Protein AF-A0A4Q1INP5-F1 (afdb_monomer_lite)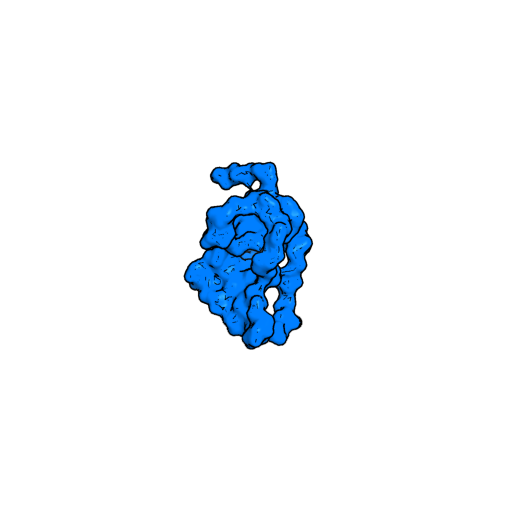

Foldseek 3Di:
DVVVVVVVVVVVVVVVVVVVVVVVVVVCQVPLDQAEEEEEQDPPCPQAPPDDPVLVVAFRWDDDRPKIWTKGFDPVDDKDKDALVCVVVDPYDYSVRVVVCVVVPPCDDDPPDNSNYWYWYWYADPPVNMIITTTIDTDDIDRPDDDDD

Sequence (149 aa):
MKKFVNKIKRFKYILASVLLIIVVLTAVYLNQKRTEMYVIFDSDFSNCTNVKDSYKKMFFVVCDGDKTILFLKKDDIPSKTKNIGFLNKLNIISTEELFEKFYSEPFESDKNNPKKVNMFLIIKNETSKQIEIIPVRIMQDISGGYIIN

Structure (mmCIF, N/CA/C/O backbone):
data_AF-A0A4Q1INP5-F1
#
_entry.id   AF-A0A4Q1INP5-F1
#
loop_
_atom_site.group_PDB
_atom_site.id
_atom_site.type_symbol
_atom_site.label_atom_id
_atom_site.label_alt_id
_atom_site.label_comp_id
_atom_site.label_asym_id
_atom_site.label_entity_id
_atom_site.label_seq_id
_atom_site.pdbx_PDB_ins_code
_atom_site.Cartn_x
_atom_site.Cartn_y
_atom_site.Cartn_z
_atom_site.occupancy
_atom_site.B_iso_or_equiv
_atom_site.auth_seq_id
_atom_site.auth_comp_id
_atom_site.auth_asym_id
_atom_site.auth_atom_id
_atom_site.pdbx_PDB_model_num
ATOM 1 N N . MET A 1 1 ? -20.687 35.088 54.939 1.00 48.78 1 MET A N 1
ATOM 2 C CA . MET A 1 1 ? -20.370 33.671 54.614 1.00 48.78 1 MET A CA 1
ATOM 3 C C . MET A 1 1 ? -21.163 33.055 53.448 1.00 48.78 1 MET A C 1
ATOM 5 O O . MET A 1 1 ? -20.540 32.381 52.637 1.00 48.78 1 MET A O 1
ATOM 9 N N . LYS A 1 2 ? -22.480 33.295 53.274 1.00 47.53 2 LYS A N 1
ATOM 10 C CA . LYS A 1 2 ? -23.290 32.683 52.182 1.00 47.53 2 LYS A CA 1
ATOM 11 C C . LYS A 1 2 ? -22.755 32.911 50.746 1.00 47.53 2 LYS A C 1
ATOM 13 O O . LYS A 1 2 ? -22.874 32.026 49.904 1.00 47.53 2 LYS A O 1
ATOM 18 N N . LYS A 1 3 ? -22.100 34.050 50.468 1.00 52.56 3 LYS A N 1
ATOM 19 C CA . LYS A 1 3 ? -21.509 34.359 49.145 1.00 52.56 3 LYS A CA 1
ATOM 20 C C . LYS A 1 3 ? -20.290 33.485 48.778 1.00 52.56 3 LYS A C 1
ATOM 22 O O . LYS A 1 3 ? -20.056 33.253 47.597 1.00 52.56 3 LYS A O 1
ATOM 27 N N . PHE A 1 4 ? -19.544 32.970 49.761 1.00 55.28 4 PHE A N 1
ATOM 28 C CA . PHE A 1 4 ? -18.354 32.131 49.529 1.00 55.28 4 PHE A CA 1
ATOM 29 C C . PHE A 1 4 ? -18.726 30.679 49.200 1.00 55.28 4 PHE A C 1
ATOM 31 O O . PHE A 1 4 ? -18.170 30.080 48.284 1.00 55.28 4 PHE A O 1
ATOM 38 N N . VAL A 1 5 ? -19.745 30.144 49.880 1.00 58.12 5 VAL A N 1
ATOM 39 C CA . VAL A 1 5 ? -20.246 28.777 49.656 1.00 58.12 5 VAL A CA 1
ATOM 40 C C . VAL A 1 5 ? -20.828 28.620 48.245 1.00 58.12 5 VAL A C 1
ATOM 42 O O . VAL A 1 5 ? -20.576 27.617 47.579 1.00 58.12 5 VAL A O 1
ATOM 45 N N . ASN A 1 6 ? -21.534 29.638 47.740 1.00 59.59 6 ASN A N 1
ATOM 46 C CA . ASN A 1 6 ? -22.039 29.633 46.362 1.00 59.59 6 ASN A CA 1
ATOM 47 C C . ASN A 1 6 ? -20.927 29.774 45.307 1.00 59.59 6 ASN A C 1
ATOM 49 O O . ASN A 1 6 ? -21.056 29.192 44.229 1.00 59.59 6 ASN A O 1
ATOM 53 N N . LYS A 1 7 ? -19.824 30.480 45.609 1.00 60.00 7 LYS A N 1
ATOM 54 C CA . LYS A 1 7 ? -18.640 30.530 44.730 1.00 60.00 7 LYS A CA 1
ATOM 55 C C . LYS A 1 7 ? -17.974 29.157 44.605 1.00 60.00 7 LYS A C 1
ATOM 57 O O . LYS A 1 7 ? -17.700 28.730 43.490 1.00 60.00 7 LYS A O 1
ATOM 62 N N . ILE A 1 8 ? -17.802 28.436 45.716 1.00 64.44 8 ILE A N 1
ATOM 63 C CA . ILE A 1 8 ? -17.218 27.083 45.719 1.00 64.44 8 ILE A CA 1
ATOM 64 C C . ILE A 1 8 ? -18.117 26.095 44.964 1.00 64.44 8 ILE A C 1
ATOM 66 O O . ILE A 1 8 ? -17.621 25.301 44.168 1.00 64.44 8 ILE A O 1
ATOM 70 N N . LYS A 1 9 ? -19.444 26.163 45.157 1.00 65.38 9 LYS A N 1
ATOM 71 C CA . LYS A 1 9 ? -20.393 25.321 44.409 1.00 65.38 9 LYS A CA 1
ATOM 72 C C . LYS A 1 9 ? -20.315 25.576 42.902 1.00 65.38 9 LYS A C 1
ATOM 74 O O . LYS A 1 9 ? -20.167 24.618 42.157 1.00 65.38 9 LYS A O 1
ATOM 79 N N . ARG A 1 10 ? -20.343 26.837 42.449 1.00 70.69 10 ARG A N 1
ATOM 80 C CA . ARG A 1 10 ? -20.183 27.172 41.018 1.00 70.69 10 ARG A CA 1
ATOM 81 C C . ARG A 1 10 ? -18.847 26.691 40.453 1.00 70.69 10 ARG A C 1
ATOM 83 O O . ARG A 1 10 ? -18.827 26.151 39.355 1.00 70.69 10 ARG A O 1
ATOM 90 N N . PHE A 1 11 ? -17.761 26.826 41.212 1.00 76.94 11 PHE A N 1
ATOM 91 C CA . PHE A 1 11 ? -16.439 26.382 40.772 1.00 76.94 11 PHE A CA 1
ATOM 92 C C . PHE A 1 11 ? -16.361 24.860 40.585 1.00 76.94 11 PHE A C 1
ATOM 94 O O . PHE A 1 11 ? -15.772 24.403 39.612 1.00 76.94 11 PHE A O 1
ATOM 101 N N . LYS A 1 12 ? -17.025 24.070 41.444 1.00 80.94 12 LYS A N 1
ATOM 102 C CA . LYS A 1 12 ? -17.122 22.608 41.274 1.00 80.94 12 LYS A CA 1
ATOM 103 C C . LYS A 1 12 ? -17.790 22.215 39.952 1.00 80.94 12 LYS A C 1
ATOM 105 O O . LYS A 1 12 ? -17.298 21.315 39.282 1.00 80.94 12 LYS A O 1
ATOM 110 N N . TYR A 1 13 ? -18.865 22.901 39.559 1.00 83.06 13 TYR A N 1
ATOM 111 C CA . TYR A 1 13 ? -19.544 22.628 38.285 1.00 83.06 13 TYR A CA 1
ATOM 112 C C . TYR A 1 13 ? -18.702 23.036 37.071 1.00 83.06 13 TYR A C 1
ATOM 114 O O . TYR A 1 13 ? -18.677 22.315 36.078 1.00 83.06 13 TYR A O 1
ATOM 122 N N . ILE A 1 14 ? -17.973 24.153 37.162 1.00 86.19 14 ILE A N 1
ATOM 123 C CA . ILE A 1 14 ? -17.049 24.585 36.103 1.00 86.19 14 ILE A CA 1
ATOM 124 C C . ILE A 1 14 ? -15.909 23.572 35.952 1.00 86.19 14 ILE A C 1
ATOM 126 O O . ILE A 1 14 ? -15.624 23.140 34.840 1.00 86.19 14 ILE A O 1
ATOM 130 N N . LEU A 1 15 ? -15.304 23.136 37.060 1.00 86.75 15 LEU A N 1
ATOM 131 C CA . LEU A 1 15 ? -14.216 22.159 37.041 1.00 86.75 15 LEU A CA 1
ATOM 132 C C . LEU A 1 15 ? -14.670 20.811 36.462 1.00 86.75 15 LEU A C 1
ATOM 134 O O . LEU A 1 15 ? -13.966 20.237 35.637 1.00 86.75 15 LEU A O 1
ATOM 138 N N . ALA A 1 16 ? -15.861 20.336 36.844 1.00 86.88 16 ALA A N 1
ATOM 139 C CA . ALA A 1 16 ? -16.439 19.105 36.305 1.00 86.88 16 ALA A CA 1
ATOM 140 C C . ALA A 1 16 ? -16.709 19.200 34.793 1.00 86.88 16 ALA A C 1
ATOM 142 O O . ALA A 1 16 ? -16.423 18.256 34.062 1.00 86.88 16 ALA A O 1
ATOM 143 N N . SER A 1 17 ? -17.203 20.348 34.318 1.00 88.19 17 SER A N 1
ATOM 144 C CA . SER A 1 17 ? -17.422 20.612 32.890 1.00 88.19 17 SER A CA 1
ATOM 145 C C . SER A 1 17 ? -16.115 20.567 32.089 1.00 88.19 17 SER A C 1
ATOM 147 O O . SER A 1 17 ? -16.032 19.871 31.079 1.00 88.19 17 SER A O 1
ATOM 149 N N . VAL A 1 18 ? -15.062 21.234 32.574 1.00 91.94 18 VAL A N 1
ATOM 150 C CA . VAL A 1 18 ? -13.746 21.242 31.912 1.00 91.94 18 VAL A CA 1
ATOM 151 C C . VAL A 1 18 ? -13.148 19.835 31.847 1.00 91.94 18 VAL A C 1
ATOM 153 O O . VAL A 1 18 ? -12.651 19.426 30.800 1.00 91.94 18 VAL A O 1
ATOM 156 N N . LEU A 1 19 ? -13.248 19.066 32.935 1.00 91.81 19 LEU A N 1
ATOM 157 C CA . LEU A 1 19 ? -12.805 17.669 32.971 1.00 91.81 19 LEU A CA 1
ATOM 158 C C . LEU A 1 19 ? -13.531 16.812 31.928 1.00 91.81 19 LEU A C 1
ATOM 160 O O . LEU A 1 19 ? -12.896 16.023 31.234 1.00 91.81 19 LEU A O 1
ATOM 164 N N . LEU A 1 20 ? -14.842 17.000 31.777 1.00 92.62 20 LEU A N 1
ATOM 165 C CA . LEU A 1 20 ? -15.649 16.260 30.809 1.00 92.62 20 LEU A CA 1
ATOM 166 C C . LEU A 1 20 ? -15.232 16.585 29.366 1.00 92.62 20 LEU A C 1
ATOM 168 O O . LEU A 1 20 ? -15.070 15.672 28.560 1.00 92.62 20 LEU A O 1
ATOM 172 N N . ILE A 1 21 ? -14.963 17.859 29.061 1.00 92.69 21 ILE A N 1
ATOM 173 C CA . ILE A 1 21 ? -14.446 18.283 27.749 1.00 92.69 21 ILE A CA 1
ATOM 174 C C . ILE A 1 21 ? -13.096 17.616 27.456 1.00 92.69 21 ILE A C 1
ATOM 176 O O . ILE A 1 21 ? -12.914 17.064 26.372 1.00 92.69 21 ILE A O 1
ATOM 180 N N . ILE A 1 22 ? -12.168 17.604 28.419 1.00 92.06 22 ILE A N 1
ATOM 181 C CA . ILE A 1 22 ? -10.851 16.968 28.251 1.00 92.06 22 ILE A CA 1
ATOM 182 C C . ILE A 1 22 ? -10.998 15.466 27.976 1.00 92.06 22 ILE A C 1
ATOM 184 O O . ILE A 1 22 ? -10.335 14.943 27.081 1.00 92.06 22 ILE A O 1
ATOM 188 N N . VAL A 1 23 ? -11.885 14.770 28.694 1.00 91.38 23 VAL A N 1
ATOM 189 C CA . VAL A 1 23 ? -12.136 13.333 28.486 1.00 91.38 23 VAL A CA 1
ATOM 190 C C . VAL A 1 23 ? -12.687 13.063 27.086 1.00 91.38 23 VAL A C 1
ATOM 192 O O . VAL A 1 23 ? -12.197 12.161 26.409 1.00 91.38 23 VAL A O 1
ATOM 195 N N . VAL A 1 24 ? -13.654 13.859 26.620 1.00 90.25 24 VAL A N 1
ATOM 196 C CA . VAL A 1 24 ? -14.229 13.713 25.273 1.00 90.25 24 VAL A CA 1
ATOM 197 C C . VAL A 1 24 ? -13.176 13.971 24.198 1.00 90.25 24 VAL A C 1
ATOM 199 O O . VAL A 1 24 ? -13.036 13.163 23.282 1.00 90.25 24 VAL A O 1
ATOM 202 N N . LEU A 1 25 ? -12.386 15.041 24.328 1.00 87.00 25 LEU A N 1
ATOM 203 C CA . LEU A 1 25 ? -11.304 15.346 23.387 1.00 87.00 25 LEU A CA 1
ATOM 204 C C . LEU A 1 25 ? -10.254 14.231 23.353 1.00 87.00 25 LEU A C 1
ATOM 206 O O . LEU A 1 25 ? -9.835 13.816 22.276 1.00 87.00 25 LEU A O 1
ATOM 210 N N . THR A 1 26 ? -9.883 13.694 24.517 1.00 85.75 26 THR A N 1
ATOM 211 C CA . THR A 1 26 ? -8.930 12.580 24.619 1.00 85.75 26 THR A CA 1
ATOM 212 C C . THR A 1 26 ? -9.490 11.320 23.960 1.00 85.75 26 THR A C 1
ATOM 214 O O . THR A 1 26 ? -8.785 10.661 23.200 1.00 85.75 26 THR A O 1
ATOM 217 N N . ALA A 1 27 ? -10.766 10.997 24.186 1.00 84.12 27 ALA A N 1
ATOM 218 C CA . ALA A 1 27 ? -11.417 9.844 23.570 1.00 84.12 27 ALA A CA 1
ATOM 219 C C . ALA A 1 27 ? -11.513 9.978 22.042 1.00 84.12 27 ALA A C 1
ATOM 221 O O . ALA A 1 27 ? -11.269 9.006 21.331 1.00 84.12 27 ALA A O 1
ATOM 222 N N . VAL A 1 28 ? -11.826 11.172 21.526 1.00 82.94 28 VAL A N 1
ATOM 223 C CA . VAL A 1 28 ? -11.846 11.452 20.081 1.00 82.94 28 VAL A CA 1
ATOM 224 C C . VAL A 1 28 ? -10.443 11.333 19.485 1.00 82.94 28 VAL A C 1
ATOM 226 O O . VAL A 1 28 ? -10.272 10.664 18.468 1.00 82.94 28 VAL A O 1
ATOM 229 N N . TYR A 1 29 ? -9.435 11.912 20.142 1.00 78.12 29 TYR A N 1
ATOM 230 C CA . TYR A 1 29 ? -8.041 11.857 19.701 1.00 78.12 29 TYR A CA 1
ATOM 231 C C . TYR A 1 29 ? -7.492 10.421 19.677 1.00 78.12 29 TYR A C 1
ATOM 233 O O . TYR A 1 29 ? -6.856 10.009 18.708 1.00 78.12 29 TYR A O 1
ATOM 241 N N . LEU A 1 30 ? -7.780 9.616 20.707 1.00 74.62 30 LEU A N 1
ATOM 242 C CA . LEU A 1 30 ? -7.347 8.216 20.771 1.00 74.62 30 LEU A CA 1
ATOM 243 C C . LEU A 1 30 ? -8.080 7.314 19.767 1.00 74.62 30 LEU A C 1
ATOM 245 O O . LEU A 1 30 ? -7.484 6.365 19.260 1.00 74.62 30 LEU A O 1
ATOM 249 N N . ASN A 1 31 ? -9.346 7.612 19.457 1.00 67.88 31 ASN A N 1
ATOM 250 C CA . ASN A 1 31 ? -10.161 6.837 18.516 1.00 67.88 31 ASN A CA 1
ATOM 251 C C . ASN A 1 31 ? -10.047 7.300 17.061 1.00 67.88 31 ASN A C 1
ATOM 253 O O . ASN A 1 31 ? -10.770 6.785 16.202 1.00 67.88 31 ASN A O 1
ATOM 257 N N . GLN A 1 32 ? -9.171 8.258 16.758 1.00 66.81 32 GLN A N 1
ATOM 258 C CA . GLN A 1 32 ? -8.962 8.701 15.389 1.00 66.81 32 GLN A CA 1
ATOM 259 C C . GLN A 1 32 ? -8.461 7.511 14.558 1.00 66.81 32 GLN A C 1
ATOM 261 O O . GLN A 1 32 ? -7.340 7.020 14.729 1.00 66.81 32 GLN A O 1
ATOM 266 N N . LYS A 1 33 ? -9.343 6.982 13.700 1.00 62.03 33 LYS A N 1
ATOM 267 C CA . LYS A 1 33 ? -9.053 5.797 12.893 1.00 62.03 33 LYS A CA 1
ATOM 268 C C . LYS A 1 33 ? -7.866 6.096 11.987 1.00 62.03 33 LYS A C 1
ATOM 270 O O . LYS A 1 33 ? -7.809 7.147 11.353 1.00 62.03 33 LYS A O 1
ATOM 275 N N . ARG A 1 34 ? -6.927 5.152 11.916 1.00 67.88 34 ARG A N 1
ATOM 276 C CA . ARG A 1 34 ? -5.876 5.193 10.900 1.00 67.88 34 ARG A CA 1
ATOM 277 C C . ARG A 1 34 ? -6.536 5.023 9.539 1.00 67.88 34 ARG A C 1
ATOM 279 O O . ARG A 1 34 ? -7.315 4.088 9.358 1.00 67.88 34 ARG A O 1
ATOM 286 N N . THR A 1 35 ? -6.237 5.917 8.608 1.00 76.50 35 THR A N 1
ATOM 287 C CA . THR A 1 35 ? -6.712 5.782 7.231 1.00 76.50 35 THR A CA 1
ATOM 288 C C . THR A 1 35 ? -5.796 4.796 6.525 1.00 76.50 35 THR A C 1
ATOM 290 O O . THR A 1 35 ? -4.593 5.033 6.421 1.00 76.50 35 THR A O 1
ATOM 293 N N . GLU A 1 36 ? -6.345 3.675 6.076 1.00 83.56 36 GLU A N 1
ATOM 294 C CA . GLU A 1 36 ? -5.619 2.719 5.245 1.00 83.56 36 GLU A CA 1
ATOM 295 C C . GLU A 1 36 ? -5.798 3.107 3.777 1.00 83.56 36 GLU A C 1
ATOM 297 O O . GLU A 1 36 ? -6.927 3.258 3.311 1.00 83.56 36 GLU A O 1
ATOM 302 N N . MET A 1 37 ? -4.689 3.296 3.066 1.00 85.12 37 MET A N 1
ATOM 303 C CA . MET A 1 37 ? -4.676 3.597 1.637 1.00 85.12 37 MET A CA 1
ATOM 304 C C . MET A 1 37 ? -3.983 2.473 0.882 1.00 85.12 37 MET A C 1
ATOM 306 O O . MET A 1 37 ? -2.883 2.052 1.243 1.00 85.12 37 MET A O 1
ATOM 310 N N . TYR A 1 38 ? -4.650 1.995 -0.162 1.00 89.19 38 TYR A N 1
ATOM 311 C CA . TYR A 1 38 ? -4.233 0.843 -0.946 1.00 89.19 38 TYR A CA 1
ATOM 312 C C . TYR A 1 38 ? -4.000 1.264 -2.388 1.00 89.19 38 TYR A C 1
ATOM 314 O O . TYR A 1 38 ? -4.934 1.711 -3.044 1.00 89.19 38 TYR A O 1
ATOM 322 N N . VAL A 1 39 ? -2.781 1.091 -2.884 1.00 88.69 39 VAL A N 1
ATOM 323 C CA . VAL A 1 39 ? -2.408 1.420 -4.265 1.00 88.69 39 VAL A CA 1
ATOM 324 C C . VAL A 1 39 ? -2.120 0.117 -4.997 1.00 88.69 39 VAL A C 1
ATOM 326 O O . VAL A 1 39 ? -1.374 -0.723 -4.491 1.00 88.69 39 VAL A O 1
ATOM 329 N N . ILE A 1 40 ? -2.704 -0.077 -6.178 1.00 87.06 40 ILE A N 1
ATOM 330 C CA . ILE A 1 40 ? -2.328 -1.205 -7.036 1.00 87.06 40 ILE A CA 1
ATOM 331 C C . ILE A 1 40 ? -0.961 -0.897 -7.642 1.00 87.06 40 ILE A C 1
ATOM 333 O O . ILE A 1 40 ? -0.793 0.107 -8.327 1.00 87.06 40 ILE A O 1
ATOM 337 N N . PHE A 1 41 ? 0.006 -1.767 -7.371 1.00 84.81 41 PHE A N 1
ATOM 338 C CA . PHE A 1 41 ? 1.322 -1.710 -7.977 1.00 84.81 41 PHE A CA 1
ATOM 339 C C . PHE A 1 41 ? 1.301 -2.504 -9.280 1.00 84.81 41 PHE A C 1
ATOM 341 O O . PHE A 1 41 ? 1.011 -3.703 -9.276 1.00 84.81 41 PHE A O 1
ATOM 348 N N . ASP A 1 42 ? 1.609 -1.824 -10.377 1.00 74.69 42 ASP A N 1
ATOM 349 C CA . ASP A 1 42 ? 1.841 -2.440 -11.675 1.00 74.69 42 ASP A CA 1
ATOM 350 C C . ASP A 1 42 ? 3.350 -2.442 -11.941 1.00 74.69 42 ASP A C 1
ATOM 352 O O . ASP A 1 42 ? 4.012 -1.412 -11.834 1.00 74.69 42 ASP A O 1
ATOM 356 N N . SER A 1 43 ? 3.927 -3.610 -12.210 1.00 64.62 43 SER A N 1
ATOM 357 C CA . SER A 1 43 ? 5.358 -3.722 -12.498 1.00 64.62 43 SER A CA 1
ATOM 358 C C . SER A 1 43 ? 5.718 -3.238 -13.904 1.00 64.62 43 SER A C 1
ATOM 360 O O . SER A 1 43 ? 6.886 -2.937 -14.145 1.00 64.62 43 SER A O 1
ATOM 362 N N . ASP A 1 44 ? 4.739 -3.144 -14.810 1.00 59.84 44 ASP A N 1
ATOM 363 C CA . ASP A 1 44 ? 4.926 -2.819 -16.230 1.00 59.84 44 ASP A CA 1
ATOM 364 C C . ASP A 1 44 ? 4.831 -1.314 -16.534 1.00 59.84 44 ASP A C 1
ATOM 366 O O . ASP A 1 44 ? 4.585 -0.908 -17.670 1.00 59.84 44 ASP A O 1
ATOM 370 N N . PHE A 1 45 ? 5.085 -0.442 -15.552 1.00 56.16 45 PHE A N 1
ATOM 371 C CA . PHE A 1 45 ? 5.183 1.001 -15.793 1.00 56.16 45 PHE A CA 1
ATOM 372 C C . PHE A 1 45 ? 6.452 1.355 -16.594 1.00 56.16 45 PHE A C 1
ATOM 374 O O . PHE A 1 45 ? 7.414 1.932 -16.083 1.00 56.16 45 PHE A O 1
ATOM 381 N N . SER A 1 46 ? 6.416 1.098 -17.903 1.00 51.91 46 SER A N 1
ATOM 382 C CA . SER A 1 46 ? 7.346 1.582 -18.935 1.00 51.91 46 SER A CA 1
ATOM 383 C C . SER A 1 46 ? 7.447 3.113 -19.012 1.00 51.91 46 SER A C 1
ATOM 385 O O . SER A 1 46 ? 8.235 3.642 -19.791 1.00 51.91 46 SER A O 1
ATOM 387 N N . ASN A 1 47 ? 6.658 3.830 -18.209 1.00 57.28 47 ASN A N 1
ATOM 388 C CA . ASN A 1 47 ? 6.456 5.274 -18.285 1.00 57.28 47 ASN A CA 1
ATOM 389 C C . ASN A 1 47 ? 7.291 6.068 -17.268 1.00 57.28 47 ASN A C 1
ATOM 391 O O . ASN A 1 47 ? 7.249 7.292 -17.278 1.00 57.28 47 ASN A O 1
ATOM 395 N N . CYS A 1 48 ? 8.064 5.404 -16.404 1.00 70.88 48 CYS A N 1
ATOM 396 C CA . CYS A 1 48 ? 8.980 6.086 -15.489 1.00 70.88 48 CYS A CA 1
ATOM 397 C C . CYS A 1 48 ? 10.241 6.562 -16.237 1.00 70.88 48 CYS A C 1
ATOM 399 O O . CYS A 1 48 ? 11.248 5.851 -16.284 1.00 70.88 48 CYS A O 1
ATOM 401 N N . THR A 1 49 ? 10.195 7.761 -16.814 1.00 69.06 49 THR A N 1
ATOM 402 C CA . THR A 1 49 ? 11.282 8.360 -17.614 1.00 69.06 49 THR A CA 1
ATOM 403 C C . THR A 1 49 ? 12.473 8.831 -16.772 1.00 69.06 49 THR A C 1
ATOM 405 O O . THR A 1 49 ? 13.617 8.702 -17.200 1.00 69.06 49 THR A O 1
ATOM 408 N N . ASN A 1 50 ? 12.232 9.317 -15.549 1.00 67.81 50 ASN A N 1
ATOM 409 C CA . ASN A 1 50 ? 13.235 10.021 -14.732 1.00 67.81 50 ASN A CA 1
ATOM 410 C C . ASN A 1 50 ? 13.766 9.220 -13.527 1.00 67.81 50 ASN A C 1
ATOM 412 O O . ASN A 1 50 ? 14.271 9.788 -12.556 1.00 67.81 50 ASN A O 1
ATOM 416 N N . VAL A 1 51 ? 13.676 7.888 -13.565 1.00 72.44 51 VAL A N 1
ATOM 417 C CA . VAL A 1 51 ? 14.028 7.034 -12.420 1.00 72.44 51 VAL A CA 1
ATOM 418 C C . VAL A 1 51 ? 15.342 6.307 -12.662 1.00 72.44 51 VAL A C 1
ATOM 420 O O . VAL A 1 51 ? 15.438 5.450 -13.537 1.00 72.44 51 VAL A O 1
ATOM 423 N N . LYS A 1 52 ? 16.348 6.598 -11.828 1.00 76.94 52 LYS A N 1
ATOM 424 C CA . LYS A 1 52 ? 17.626 5.872 -11.830 1.00 76.94 52 LYS A CA 1
ATOM 425 C C . LYS A 1 52 ? 17.390 4.381 -11.577 1.00 76.94 52 LYS A C 1
ATOM 427 O O . LYS A 1 52 ? 16.692 4.019 -10.630 1.00 76.94 52 LYS A O 1
ATOM 432 N N . ASP A 1 53 ? 18.069 3.515 -12.327 1.00 77.75 53 ASP A N 1
ATOM 433 C CA . ASP 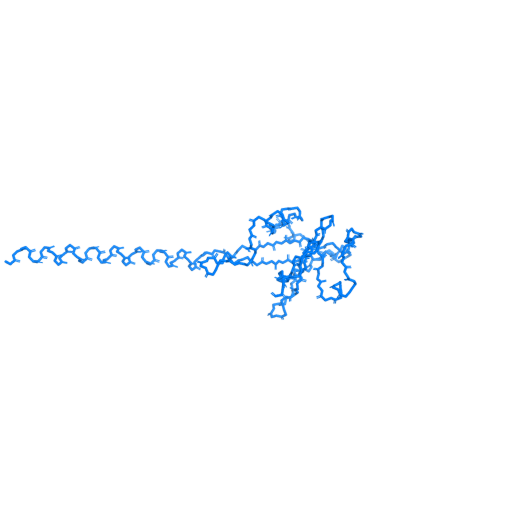A 1 53 ? 17.983 2.057 -12.139 1.00 77.75 53 ASP A CA 1
ATOM 434 C C . ASP A 1 53 ? 18.348 1.608 -10.719 1.00 77.75 53 ASP A C 1
ATOM 436 O O . ASP A 1 53 ? 17.820 0.618 -10.216 1.00 77.75 53 ASP A O 1
ATOM 440 N N . SER A 1 54 ? 19.216 2.357 -10.031 1.00 77.69 54 SER A N 1
ATOM 441 C CA . SER A 1 54 ? 19.545 2.111 -8.626 1.00 77.69 54 SER A CA 1
ATOM 442 C C . SER A 1 54 ? 18.325 2.192 -7.704 1.00 77.69 54 SER A C 1
ATOM 444 O O . SER A 1 54 ? 18.251 1.434 -6.743 1.00 77.69 54 SER A O 1
ATOM 446 N N . TYR A 1 55 ? 17.357 3.068 -7.991 1.00 77.62 55 TYR A N 1
ATOM 447 C CA . TYR A 1 55 ? 16.146 3.198 -7.180 1.00 77.62 55 TYR A CA 1
ATOM 448 C C . TYR A 1 55 ? 15.191 2.030 -7.383 1.00 77.62 55 TYR A C 1
ATOM 450 O O . TYR A 1 55 ? 14.658 1.523 -6.403 1.00 77.62 55 TYR A O 1
ATOM 458 N N . LYS A 1 56 ? 15.062 1.519 -8.611 1.00 74.25 56 LYS A N 1
ATOM 459 C CA . LYS A 1 56 ? 14.234 0.336 -8.908 1.00 74.25 56 LYS A CA 1
ATOM 460 C C . LYS A 1 56 ? 14.711 -0.929 -8.180 1.00 74.25 56 LYS A C 1
ATOM 462 O O . LYS A 1 56 ? 13.934 -1.854 -7.985 1.00 74.25 56 LYS A O 1
ATOM 467 N N . LYS A 1 57 ? 15.982 -0.975 -7.761 1.00 78.38 57 LYS A N 1
ATOM 468 C CA . LYS A 1 57 ? 16.541 -2.083 -6.965 1.00 78.38 57 LYS A CA 1
ATOM 469 C C . LYS A 1 57 ? 16.192 -2.009 -5.477 1.00 78.38 57 LYS A C 1
ATOM 471 O O . LYS A 1 57 ? 16.282 -3.024 -4.798 1.00 78.38 57 LYS A O 1
ATOM 476 N N . MET A 1 58 ? 15.862 -0.824 -4.965 1.00 80.12 58 MET A N 1
ATOM 477 C CA . MET A 1 58 ? 15.675 -0.577 -3.528 1.00 80.12 58 MET A CA 1
ATOM 478 C C . MET A 1 58 ? 14.238 -0.200 -3.161 1.00 80.12 58 MET A C 1
ATOM 480 O O . MET A 1 58 ? 13.824 -0.417 -2.026 1.00 80.12 58 MET A O 1
ATOM 484 N N . PHE A 1 59 ? 13.481 0.355 -4.105 1.00 85.62 59 PHE A N 1
ATOM 485 C CA . PHE A 1 59 ? 12.154 0.911 -3.878 1.00 85.62 59 PHE A CA 1
ATOM 486 C C . PHE A 1 59 ? 11.143 0.342 -4.865 1.00 85.62 59 PHE A C 1
ATOM 488 O O . PHE A 1 59 ? 11.469 0.025 -6.009 1.00 85.62 59 PHE A O 1
ATOM 495 N N . PHE A 1 60 ? 9.888 0.301 -4.431 1.00 88.06 60 PHE A N 1
ATOM 496 C CA . PHE A 1 60 ? 8.760 0.196 -5.342 1.00 88.06 60 PHE A CA 1
ATOM 497 C C . PHE A 1 60 ? 8.486 1.584 -5.913 1.00 88.06 60 PHE A C 1
ATOM 499 O O . PHE A 1 60 ? 8.318 2.551 -5.167 1.00 88.06 60 PHE A O 1
ATOM 506 N N . VAL A 1 61 ? 8.476 1.682 -7.235 1.00 86.12 61 VAL A N 1
ATOM 507 C CA . VAL A 1 61 ? 8.408 2.958 -7.945 1.00 86.12 61 VAL A CA 1
ATOM 508 C C . VAL A 1 61 ? 7.042 3.076 -8.607 1.00 86.12 61 VAL A C 1
ATOM 510 O O . VAL A 1 61 ? 6.702 2.249 -9.447 1.00 86.12 61 VAL A O 1
ATOM 513 N N . VAL A 1 62 ? 6.269 4.092 -8.224 1.00 85.25 62 VAL A N 1
ATOM 514 C CA . VAL A 1 62 ? 4.978 4.413 -8.849 1.00 85.25 62 VAL A CA 1
ATOM 515 C C . VAL A 1 62 ? 5.120 5.746 -9.572 1.00 85.25 62 VAL A C 1
ATOM 517 O O . VAL A 1 62 ? 5.618 6.710 -8.986 1.00 85.25 62 VAL A O 1
ATOM 520 N N . CYS A 1 63 ? 4.694 5.795 -10.834 1.00 80.94 63 CYS A N 1
ATOM 521 C CA . CYS A 1 63 ? 4.854 6.962 -11.699 1.00 80.94 63 CYS A CA 1
ATOM 522 C C . CYS A 1 63 ? 3.527 7.400 -12.321 1.00 80.94 63 CYS A C 1
ATOM 524 O O . CYS A 1 63 ? 2.659 6.570 -12.590 1.00 80.94 63 CYS A O 1
ATOM 526 N N . ASP A 1 64 ? 3.420 8.700 -12.585 1.00 79.62 64 ASP A N 1
ATOM 527 C CA . ASP A 1 64 ? 2.364 9.322 -13.384 1.00 79.62 64 ASP A CA 1
ATOM 528 C C . ASP A 1 64 ? 2.990 10.409 -14.271 1.00 79.62 64 ASP A C 1
ATOM 530 O O . ASP A 1 64 ? 3.348 11.496 -13.806 1.00 79.62 64 ASP A O 1
ATOM 534 N N . GLY A 1 65 ? 3.233 10.069 -15.539 1.00 77.56 65 GLY A N 1
ATOM 535 C CA . GLY A 1 65 ? 4.087 10.867 -16.420 1.00 77.56 65 GLY A CA 1
ATOM 536 C C . GLY A 1 65 ? 5.486 11.059 -15.820 1.00 77.56 65 GLY A C 1
ATOM 537 O O . GLY A 1 65 ? 6.165 10.089 -15.492 1.00 77.56 65 GLY A O 1
ATOM 538 N N . ASP A 1 66 ? 5.898 12.316 -15.640 1.00 76.69 66 ASP A N 1
ATOM 539 C CA . ASP A 1 66 ? 7.201 12.674 -15.058 1.00 76.69 66 ASP A CA 1
ATOM 540 C C . ASP A 1 66 ? 7.231 12.652 -13.519 1.00 76.69 66 ASP A C 1
ATOM 542 O O . ASP A 1 66 ? 8.297 12.814 -12.917 1.00 76.69 66 ASP A O 1
ATOM 546 N N . LYS A 1 67 ? 6.080 12.469 -12.862 1.00 78.62 67 LYS A N 1
ATOM 547 C CA . LYS A 1 67 ? 5.983 12.421 -11.399 1.00 78.62 67 LYS A CA 1
ATOM 548 C C . LYS A 1 67 ? 6.319 11.023 -10.902 1.00 78.62 67 LYS A C 1
ATOM 550 O O . LYS A 1 67 ? 5.881 10.031 -11.479 1.00 78.62 67 LYS A O 1
ATOM 555 N N . THR A 1 68 ? 7.078 10.942 -9.811 1.00 83.31 68 THR A N 1
ATOM 556 C CA . THR A 1 68 ? 7.507 9.668 -9.221 1.00 83.31 68 THR A CA 1
ATOM 557 C C . THR A 1 68 ? 7.379 9.702 -7.704 1.00 83.31 68 THR A C 1
ATOM 559 O O . THR A 1 68 ? 7.970 10.563 -7.056 1.00 83.31 68 THR A O 1
ATOM 562 N N . ILE A 1 69 ? 6.697 8.704 -7.138 1.00 83.69 69 ILE A N 1
ATOM 563 C CA . ILE A 1 69 ? 6.711 8.421 -5.699 1.00 83.69 69 ILE A CA 1
ATOM 564 C C . ILE A 1 69 ? 7.507 7.139 -5.456 1.00 83.69 69 ILE A C 1
ATOM 566 O O . ILE A 1 69 ? 7.240 6.088 -6.049 1.00 83.69 69 ILE A O 1
ATOM 570 N N . LEU A 1 70 ? 8.480 7.224 -4.546 1.00 86.31 70 LEU A N 1
ATOM 571 C CA . LEU A 1 70 ? 9.256 6.075 -4.089 1.00 86.31 70 LEU A CA 1
ATOM 572 C C . LEU A 1 70 ? 8.666 5.498 -2.802 1.00 86.31 70 LEU A C 1
ATOM 574 O O . LEU A 1 70 ? 8.591 6.178 -1.775 1.00 86.31 70 LEU A O 1
ATOM 578 N N . PHE A 1 71 ? 8.322 4.213 -2.837 1.00 87.62 71 PHE A N 1
ATOM 579 C CA . PHE A 1 71 ? 7.847 3.462 -1.682 1.00 87.62 71 PHE A CA 1
ATOM 580 C C . PHE A 1 71 ? 8.920 2.492 -1.182 1.00 87.62 71 PHE A C 1
ATOM 582 O O . PHE A 1 71 ? 9.426 1.661 -1.938 1.00 87.62 71 PHE A O 1
ATOM 589 N N . LEU A 1 72 ? 9.226 2.543 0.117 1.00 88.44 72 LEU A N 1
ATOM 590 C CA . LEU A 1 72 ? 10.030 1.520 0.790 1.00 88.44 72 LEU A CA 1
ATOM 591 C C . LEU A 1 72 ? 9.129 0.593 1.606 1.00 88.44 72 LEU A C 1
ATOM 593 O O . LEU A 1 72 ? 8.247 1.057 2.334 1.00 88.44 72 LEU A O 1
ATOM 597 N N . LYS A 1 73 ? 9.397 -0.714 1.536 1.00 89.56 73 LYS A N 1
ATOM 598 C CA . LYS A 1 73 ? 8.798 -1.709 2.428 1.00 89.56 73 LYS A CA 1
ATOM 599 C C . LYS A 1 73 ? 9.084 -1.378 3.898 1.00 89.56 73 LYS A C 1
ATOM 601 O O . LYS A 1 73 ? 10.165 -0.917 4.254 1.00 89.56 73 LYS A O 1
ATOM 606 N N . LYS A 1 74 ? 8.093 -1.609 4.755 1.00 87.94 74 LYS A N 1
ATOM 607 C CA . LYS A 1 74 ? 8.258 -1.586 6.211 1.00 87.94 74 LYS A CA 1
ATOM 608 C C . LYS A 1 74 ? 8.745 -2.954 6.675 1.00 87.94 74 LYS A C 1
ATOM 610 O O . LYS A 1 74 ? 7.955 -3.892 6.722 1.00 87.94 74 LYS A O 1
ATOM 615 N N . ASP A 1 75 ? 10.034 -3.077 6.975 1.00 84.00 75 ASP A N 1
ATOM 616 C CA . ASP A 1 75 ? 10.649 -4.361 7.349 1.00 84.00 75 ASP A CA 1
ATOM 617 C C . ASP A 1 75 ? 10.095 -4.940 8.662 1.00 84.00 75 ASP A C 1
ATOM 619 O O . ASP A 1 75 ? 10.131 -6.149 8.881 1.00 84.00 75 ASP A O 1
ATOM 623 N N . ASP A 1 76 ? 9.529 -4.090 9.519 1.00 87.88 76 ASP A N 1
ATOM 624 C CA . ASP A 1 76 ? 8.900 -4.448 10.790 1.00 87.88 76 ASP A CA 1
ATOM 625 C C . ASP A 1 76 ? 7.497 -5.063 10.636 1.00 87.88 76 ASP A C 1
ATOM 627 O O . ASP A 1 76 ? 6.972 -5.645 11.589 1.00 87.88 76 ASP A O 1
ATOM 631 N N . ILE A 1 77 ? 6.878 -4.965 9.452 1.00 88.75 77 ILE A N 1
ATOM 632 C CA . ILE A 1 77 ? 5.518 -5.456 9.206 1.00 88.75 77 ILE A CA 1
ATOM 633 C C . ILE A 1 77 ? 5.526 -6.429 8.015 1.00 88.75 77 ILE A C 1
ATOM 635 O O . ILE A 1 77 ? 5.845 -6.037 6.893 1.00 88.75 77 ILE A O 1
ATOM 639 N N . PRO A 1 78 ? 5.124 -7.701 8.201 1.00 90.69 78 PRO A N 1
ATOM 640 C CA . PRO A 1 78 ? 5.141 -8.672 7.115 1.00 90.69 78 PRO A CA 1
ATOM 641 C C . PRO A 1 78 ? 4.083 -8.361 6.046 1.00 90.69 78 PRO A C 1
ATOM 643 O O . PRO A 1 78 ? 2.973 -7.909 6.352 1.00 90.69 78 PRO A O 1
ATOM 646 N N . SER A 1 79 ? 4.412 -8.681 4.790 1.00 92.88 79 SER A N 1
ATOM 647 C CA . SER A 1 79 ? 3.445 -8.721 3.689 1.00 92.88 79 SER A CA 1
ATOM 648 C C . SER A 1 79 ? 2.332 -9.734 3.981 1.00 92.88 79 SER A C 1
ATOM 650 O O . SER A 1 79 ? 2.553 -10.749 4.646 1.00 92.88 79 SER A O 1
ATOM 652 N N . LYS A 1 80 ? 1.130 -9.493 3.453 1.00 93.31 80 LYS A N 1
ATOM 653 C CA . LYS A 1 80 ? -0.007 -10.416 3.581 1.00 93.31 80 LYS A CA 1
ATOM 654 C C . LYS A 1 80 ? -0.498 -10.864 2.216 1.00 93.31 80 LYS A C 1
ATOM 656 O O . LYS A 1 80 ? -0.857 -10.030 1.394 1.00 93.31 80 LYS A O 1
ATOM 661 N N . THR A 1 81 ? -0.635 -12.171 2.028 1.00 94.19 81 THR A N 1
ATOM 662 C CA . THR A 1 81 ? -1.237 -12.733 0.815 1.00 94.19 81 THR A CA 1
ATOM 663 C C . THR A 1 81 ? -2.733 -12.964 1.009 1.00 94.19 81 THR A C 1
ATOM 665 O O . THR A 1 81 ? -3.173 -13.469 2.049 1.00 94.19 81 THR A O 1
ATOM 668 N N . LYS A 1 82 ? -3.539 -12.577 0.020 1.00 93.00 82 LYS A N 1
ATOM 669 C CA . LYS A 1 82 ? -4.999 -12.758 0.000 1.00 93.00 82 LYS A CA 1
ATOM 670 C C . LYS A 1 82 ? -5.460 -13.227 -1.378 1.00 93.00 82 LYS A C 1
ATOM 672 O O . LYS A 1 82 ? -4.732 -13.126 -2.355 1.00 93.00 82 LYS A O 1
ATOM 677 N N . ASN A 1 83 ? -6.684 -13.742 -1.460 1.00 92.38 83 ASN A N 1
ATOM 678 C CA . ASN A 1 83 ? -7.332 -14.005 -2.745 1.00 92.38 83 ASN A CA 1
ATOM 679 C C . ASN A 1 83 ? -7.710 -12.676 -3.425 1.00 92.38 83 ASN A C 1
ATOM 681 O O . ASN A 1 83 ? -8.085 -11.726 -2.736 1.00 92.38 83 ASN A O 1
ATOM 685 N N . ILE A 1 84 ? -7.671 -12.630 -4.758 1.00 89.62 84 ILE A N 1
ATOM 686 C CA . ILE A 1 84 ? -8.011 -11.441 -5.551 1.00 89.62 84 ILE A CA 1
ATOM 687 C C . ILE A 1 84 ? -9.418 -10.881 -5.278 1.00 89.62 84 ILE A C 1
ATOM 689 O O . ILE A 1 84 ? -9.612 -9.670 -5.314 1.00 89.62 84 ILE A O 1
ATOM 693 N N . GLY A 1 85 ? -10.384 -11.716 -4.878 1.00 87.25 85 GLY A N 1
ATOM 694 C CA . GLY A 1 85 ? -11.721 -11.264 -4.471 1.00 87.25 85 GLY A CA 1
ATOM 695 C C . GLY A 1 85 ? -11.731 -10.345 -3.238 1.00 87.25 85 GLY A C 1
ATOM 696 O O . GLY A 1 85 ? -12.730 -9.682 -2.966 1.00 87.25 85 GLY A O 1
ATO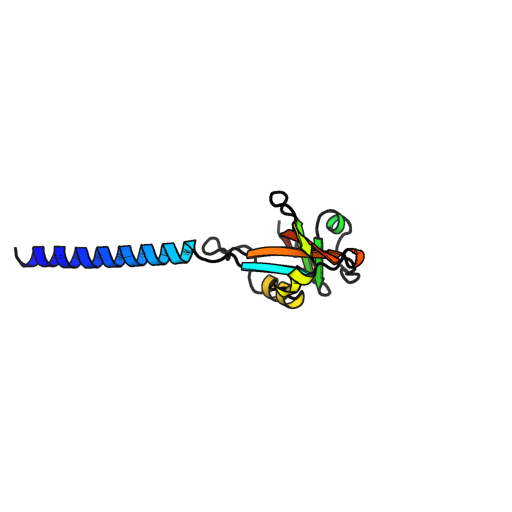M 697 N N . PHE A 1 86 ? -10.624 -10.272 -2.490 1.00 90.25 86 PHE A N 1
ATOM 698 C CA . PHE A 1 86 ? -10.457 -9.325 -1.390 1.00 90.25 86 PHE A CA 1
ATOM 699 C C . PHE A 1 86 ? -10.326 -7.870 -1.872 1.00 90.25 86 PHE A C 1
ATOM 701 O O . PHE A 1 86 ? -10.659 -6.974 -1.103 1.00 90.25 86 PHE A O 1
ATOM 708 N N . LEU A 1 87 ? -9.929 -7.626 -3.132 1.00 87.12 87 LEU A N 1
ATOM 709 C CA . LEU A 1 87 ? -9.825 -6.276 -3.709 1.00 87.12 87 LEU A CA 1
ATOM 710 C C . LEU A 1 87 ? -11.135 -5.491 -3.596 1.00 87.12 87 LEU A C 1
ATOM 712 O O . LEU A 1 87 ? -11.113 -4.323 -3.235 1.00 87.12 87 LEU A O 1
ATOM 716 N N . ASN A 1 88 ? -12.276 -6.156 -3.793 1.00 86.06 88 ASN A N 1
ATOM 717 C CA . ASN A 1 88 ? -13.604 -5.532 -3.726 1.00 86.06 88 ASN A CA 1
ATOM 718 C C . ASN A 1 88 ? -13.973 -5.021 -2.322 1.00 86.06 88 ASN A C 1
ATOM 720 O O . ASN A 1 88 ? -14.975 -4.332 -2.159 1.00 86.06 88 ASN A O 1
ATOM 724 N N . LYS A 1 89 ? -13.206 -5.402 -1.293 1.00 87.12 89 LYS A N 1
ATOM 725 C CA . LYS A 1 89 ? -13.393 -4.961 0.097 1.00 87.12 89 LYS A CA 1
ATOM 726 C C . LYS A 1 89 ? -12.443 -3.829 0.484 1.00 87.12 89 LYS A C 1
ATOM 728 O O . LYS A 1 89 ? -12.553 -3.313 1.594 1.00 87.12 89 LYS A O 1
ATOM 733 N N . LEU A 1 90 ? -11.487 -3.498 -0.380 1.00 86.62 90 LEU A N 1
ATOM 734 C CA . LEU A 1 90 ? -10.471 -2.490 -0.126 1.00 86.62 90 LEU A CA 1
ATOM 735 C C . LEU A 1 90 ? -10.880 -1.165 -0.758 1.00 86.62 90 LEU A C 1
ATOM 737 O O . LEU A 1 90 ? -11.397 -1.126 -1.871 1.00 86.62 90 LEU A O 1
ATOM 741 N N . ASN A 1 91 ? -10.601 -0.073 -0.050 1.00 84.31 91 ASN A N 1
ATOM 742 C CA . ASN A 1 91 ? -10.682 1.261 -0.624 1.00 84.31 91 ASN A CA 1
ATOM 743 C C . ASN A 1 91 ? -9.385 1.538 -1.393 1.00 84.31 91 ASN A C 1
ATOM 745 O O . ASN A 1 91 ? -8.401 2.011 -0.817 1.00 84.31 91 ASN A O 1
ATOM 749 N N . ILE A 1 92 ? -9.363 1.132 -2.660 1.00 87.75 92 ILE A N 1
ATOM 750 C CA . ILE A 1 92 ? -8.206 1.289 -3.540 1.00 87.75 92 ILE A CA 1
ATOM 751 C C . ILE A 1 92 ? -8.209 2.712 -4.086 1.00 87.75 92 ILE A C 1
ATOM 753 O O . ILE A 1 92 ? -9.188 3.136 -4.694 1.00 87.75 92 ILE A O 1
ATOM 757 N N . ILE A 1 93 ? -7.111 3.429 -3.867 1.00 88.44 93 ILE A N 1
ATOM 758 C CA . ILE A 1 93 ? -6.908 4.770 -4.405 1.00 88.44 93 ILE A CA 1
ATOM 759 C C . ILE A 1 93 ? -6.335 4.673 -5.822 1.00 88.44 93 ILE A C 1
ATOM 761 O O . ILE A 1 93 ? -5.502 3.802 -6.097 1.00 88.44 93 ILE A O 1
ATOM 765 N N . SER A 1 94 ? -6.779 5.547 -6.727 1.00 85.62 94 SER A N 1
ATOM 766 C CA . SER A 1 94 ? -6.169 5.651 -8.055 1.00 85.62 94 SER A CA 1
ATOM 767 C C . SER A 1 94 ? -4.779 6.291 -7.962 1.00 85.62 94 SER A C 1
ATOM 769 O O . SER A 1 94 ? -4.468 7.003 -7.007 1.00 85.62 94 SER A O 1
ATOM 771 N N . THR A 1 95 ? -3.928 6.050 -8.960 1.00 83.25 95 THR A N 1
ATOM 772 C CA . THR A 1 95 ? -2.612 6.702 -9.048 1.00 83.25 95 THR A CA 1
ATOM 773 C C . THR A 1 95 ? -2.749 8.228 -9.101 1.00 83.25 95 THR A C 1
ATOM 775 O O . THR A 1 95 ? -2.029 8.926 -8.397 1.00 83.25 95 THR A O 1
ATOM 778 N N . GLU A 1 96 ? -3.721 8.742 -9.855 1.00 82.88 96 GLU A N 1
ATOM 779 C CA . GLU A 1 96 ? -4.031 10.175 -9.942 1.00 82.88 96 GLU A CA 1
ATOM 780 C C . GLU A 1 96 ? -4.394 10.766 -8.570 1.00 82.88 96 GLU A C 1
ATOM 782 O O . GLU A 1 96 ? -3.742 11.702 -8.113 1.00 82.88 96 GLU A O 1
ATOM 787 N N . GLU A 1 97 ? -5.349 10.162 -7.852 1.00 85.31 97 GLU A N 1
ATOM 788 C CA . GLU A 1 97 ? -5.784 10.638 -6.530 1.00 85.31 97 GLU A CA 1
ATOM 789 C C . GLU A 1 97 ? -4.657 10.517 -5.486 1.00 85.31 97 GLU A C 1
ATOM 791 O O . GLU A 1 97 ? -4.539 11.346 -4.579 1.00 85.31 97 GLU A O 1
ATOM 796 N N . LEU A 1 98 ? -3.796 9.499 -5.611 1.00 85.38 98 LEU A N 1
ATOM 797 C CA . LEU A 1 98 ? -2.589 9.359 -4.798 1.00 85.38 98 LEU A CA 1
ATOM 798 C C . LEU A 1 98 ? -1.653 10.554 -5.002 1.00 85.38 98 LEU A C 1
ATOM 800 O O . LEU A 1 98 ? -1.218 11.147 -4.014 1.00 85.38 98 LEU A O 1
ATOM 804 N N . PHE A 1 99 ? -1.347 10.906 -6.252 1.00 83.12 99 PHE A N 1
ATOM 805 C CA . PHE A 1 99 ? -0.475 12.035 -6.559 1.00 83.12 99 PHE A CA 1
ATOM 806 C C . PHE A 1 99 ? -1.116 13.369 -6.171 1.00 83.12 99 PHE A C 1
ATOM 808 O O . PHE A 1 99 ? -0.440 14.191 -5.558 1.00 83.12 99 PHE A O 1
ATOM 815 N N . GLU A 1 100 ? -2.405 13.584 -6.442 1.00 83.50 100 GLU A N 1
ATOM 816 C CA . GLU A 1 100 ? -3.122 14.783 -5.989 1.00 83.50 100 GLU A CA 1
ATOM 817 C C . GLU A 1 100 ? -2.989 14.970 -4.480 1.00 83.50 100 GLU A C 1
ATOM 819 O O . GLU A 1 100 ? -2.516 16.016 -4.038 1.00 83.50 100 GLU A O 1
ATOM 824 N N . LYS A 1 101 ? -3.306 13.934 -3.691 1.00 78.38 101 LYS A N 1
ATOM 825 C CA . LYS A 1 101 ? -3.151 13.979 -2.232 1.00 78.38 101 LYS A CA 1
ATOM 826 C C . LYS A 1 101 ? -1.713 14.247 -1.824 1.00 78.38 101 LYS A C 1
ATOM 828 O O . LYS A 1 101 ? -1.494 15.017 -0.892 1.00 78.38 101 LYS A O 1
ATOM 833 N N . PHE A 1 102 ? -0.754 13.607 -2.492 1.00 76.38 102 PHE A N 1
ATOM 834 C CA . PHE A 1 102 ? 0.665 13.710 -2.168 1.00 76.38 102 PHE A CA 1
ATOM 835 C C . PHE A 1 102 ? 1.232 15.111 -2.392 1.00 76.38 102 PHE A C 1
ATOM 837 O O . PHE A 1 102 ? 2.018 15.588 -1.577 1.00 76.38 102 PHE A O 1
ATOM 844 N N . TYR A 1 103 ? 0.775 15.797 -3.438 1.00 73.38 103 TYR A N 1
ATOM 845 C CA . TYR A 1 103 ? 1.175 17.170 -3.735 1.00 73.38 103 TYR A CA 1
ATOM 846 C C . TYR A 1 103 ? 0.325 18.228 -3.015 1.00 73.38 103 TYR A C 1
ATOM 848 O O . TYR A 1 103 ? 0.807 19.337 -2.791 1.00 73.38 103 TYR A O 1
ATOM 856 N N . SER A 1 104 ? -0.924 17.918 -2.647 1.00 70.81 104 SER A N 1
ATOM 857 C CA . SER A 1 104 ? -1.826 18.867 -1.975 1.00 70.81 104 SER A CA 1
ATOM 858 C C . SER A 1 104 ? -1.681 18.896 -0.452 1.00 70.81 104 SER A C 1
ATOM 860 O O . SER A 1 104 ? -1.917 19.932 0.166 1.00 70.81 104 SER A O 1
ATOM 862 N N . GLU A 1 105 ? -1.322 17.767 0.169 1.00 63.31 105 GLU A N 1
ATOM 863 C CA . GLU A 1 105 ? -1.130 17.644 1.616 1.00 63.31 105 GLU A CA 1
ATOM 864 C C . GLU A 1 105 ? 0.286 17.097 1.876 1.00 63.31 105 GLU A C 1
ATOM 866 O O . GLU A 1 105 ? 0.607 16.015 1.386 1.00 63.31 105 GLU A O 1
ATOM 871 N N . PRO A 1 106 ? 1.157 17.780 2.648 1.00 56.75 106 PRO A N 1
ATOM 872 C CA . PRO A 1 106 ? 2.463 17.227 2.989 1.00 56.75 106 PRO A CA 1
ATOM 873 C C . PRO A 1 106 ? 2.271 15.919 3.766 1.00 56.75 106 PRO A C 1
ATOM 875 O O . PRO A 1 106 ? 1.773 15.918 4.894 1.00 56.75 106 PRO A O 1
ATOM 878 N N . PHE A 1 107 ? 2.670 14.794 3.161 1.00 58.47 107 PHE A N 1
ATOM 879 C C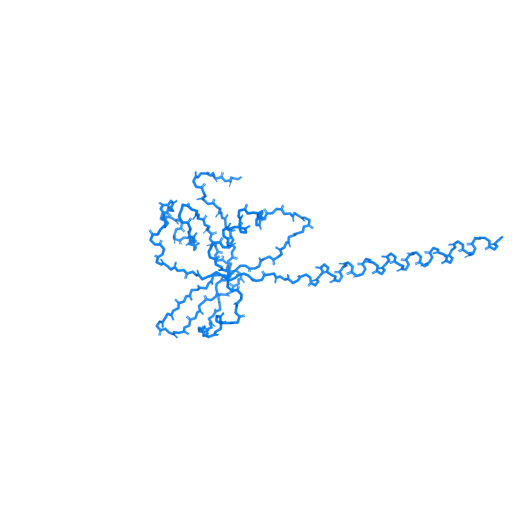A . PHE A 1 107 ? 2.516 13.460 3.757 1.00 58.47 107 PHE A CA 1
ATOM 880 C C . PHE A 1 107 ? 3.304 13.282 5.061 1.00 58.47 107 PHE A C 1
ATOM 882 O O . PHE A 1 107 ? 2.981 12.396 5.850 1.00 58.47 107 PHE A O 1
ATOM 889 N N . GLU A 1 108 ? 4.257 14.172 5.341 1.00 48.06 108 GLU A N 1
ATOM 890 C CA . GLU A 1 108 ? 4.830 14.374 6.666 1.00 48.06 10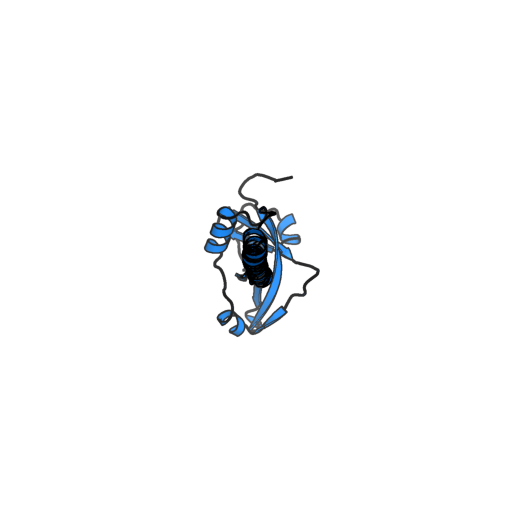8 GLU A CA 1
ATOM 891 C C . GLU A 1 108 ? 5.148 15.859 6.885 1.00 48.06 108 GLU A C 1
ATOM 893 O O . GLU A 1 108 ? 6.003 16.410 6.204 1.00 48.06 108 GLU A O 1
ATOM 898 N N . SER A 1 109 ? 4.456 16.504 7.832 1.00 40.47 109 SER A N 1
ATOM 899 C CA . SER A 1 109 ? 4.933 17.639 8.650 1.00 40.47 109 SER A CA 1
ATOM 900 C C . SER A 1 109 ? 3.742 18.412 9.227 1.00 40.47 109 SER A C 1
ATOM 902 O O . SER A 1 109 ? 3.579 19.611 9.007 1.00 40.47 109 SER A O 1
ATOM 904 N N . ASP A 1 110 ? 2.924 17.757 10.044 1.00 38.09 110 ASP A N 1
ATOM 905 C CA . ASP A 1 110 ? 2.264 18.506 11.105 1.00 38.09 110 ASP A CA 1
ATOM 906 C C . ASP A 1 110 ? 2.507 17.766 12.414 1.00 38.09 110 ASP A C 1
ATOM 908 O O . ASP A 1 110 ? 1.832 16.791 12.751 1.00 38.09 110 ASP A O 1
ATOM 912 N N . LYS A 1 111 ? 3.545 18.204 13.142 1.00 45.59 111 LYS A N 1
ATOM 913 C CA . LYS A 1 111 ? 3.923 17.672 14.466 1.00 45.59 111 LYS A CA 1
ATOM 914 C C . LYS A 1 111 ? 2.745 17.673 15.450 1.00 45.59 111 LYS A C 1
ATOM 916 O O . LYS A 1 111 ? 2.796 16.965 16.451 1.00 45.59 111 LYS A O 1
ATOM 921 N N . ASN A 1 112 ? 1.697 18.439 15.148 1.00 42.94 112 ASN A N 1
ATOM 922 C CA . ASN A 1 112 ? 0.539 18.642 16.000 1.00 42.94 112 ASN A CA 1
ATOM 923 C C . ASN A 1 112 ? -0.693 17.820 15.590 1.00 42.94 112 ASN A C 1
ATOM 925 O O . ASN A 1 112 ? -1.633 17.749 16.378 1.00 42.94 112 ASN A O 1
ATOM 929 N N . ASN A 1 113 ? -0.717 17.198 14.401 1.00 46.00 113 ASN A N 1
ATOM 930 C CA . ASN A 1 113 ? -1.846 16.362 13.979 1.00 46.00 113 ASN A CA 1
ATOM 931 C C . ASN A 1 113 ? -1.478 15.401 12.828 1.00 46.00 113 ASN A C 1
ATOM 933 O O . ASN A 1 113 ? -1.962 15.550 11.703 1.00 46.00 113 ASN A O 1
ATOM 937 N N . PRO A 1 114 ? -0.630 14.383 13.067 1.00 50.56 114 PRO A N 1
ATOM 938 C CA . PRO A 1 114 ? -0.323 13.411 12.032 1.00 50.56 114 PRO A CA 1
ATOM 939 C C . PRO A 1 114 ? -1.590 12.602 11.746 1.00 50.56 114 PRO A C 1
ATOM 941 O O . PRO A 1 114 ? -1.956 11.713 12.522 1.00 50.56 114 PRO A O 1
ATOM 944 N N . LYS A 1 115 ? -2.273 12.874 10.624 1.00 53.88 115 LYS A N 1
ATOM 945 C CA . LYS A 1 115 ? -3.208 11.897 10.058 1.00 53.88 115 LYS A CA 1
ATOM 946 C C . LYS A 1 115 ? -2.395 10.614 9.879 1.00 53.88 115 LYS A C 1
ATOM 948 O O . LYS A 1 115 ? -1.502 10.546 9.041 1.00 53.88 115 LYS A O 1
ATOM 953 N N . LYS A 1 116 ? -2.649 9.610 10.721 1.00 63.81 116 LYS A N 1
ATOM 954 C CA . LYS A 1 116 ? -1.939 8.325 10.689 1.00 63.81 116 LYS A CA 1
ATOM 955 C C . LYS A 1 116 ? -2.403 7.546 9.465 1.00 63.81 116 LYS A C 1
ATOM 957 O O . LYS A 1 116 ? -3.298 6.707 9.558 1.00 63.81 116 LYS A O 1
ATOM 962 N N . VAL A 1 117 ? -1.821 7.868 8.320 1.00 71.50 117 VAL A N 1
ATOM 963 C CA . VAL A 1 117 ? -2.035 7.151 7.073 1.00 71.50 117 VAL A CA 1
ATOM 964 C C . VAL A 1 117 ? -1.158 5.902 7.075 1.00 71.50 117 VAL A C 1
ATOM 966 O O . VAL A 1 117 ? 0.064 5.977 7.197 1.00 71.50 117 VAL A O 1
ATOM 969 N N . ASN A 1 118 ? -1.780 4.739 6.911 1.00 82.38 118 ASN A N 1
ATOM 970 C CA . ASN A 1 118 ? -1.077 3.501 6.604 1.00 82.38 118 ASN A CA 1
ATOM 971 C C . ASN A 1 118 ? -1.182 3.253 5.098 1.00 82.38 118 ASN A C 1
ATOM 973 O O . ASN A 1 118 ? -2.286 3.065 4.591 1.00 82.38 118 ASN A O 1
ATOM 977 N N . MET A 1 119 ? -0.052 3.232 4.396 1.00 87.50 119 MET A N 1
ATOM 978 C CA . MET A 1 119 ? -0.013 2.915 2.970 1.00 87.50 119 MET A CA 1
ATOM 979 C C . MET A 1 119 ? 0.363 1.461 2.724 1.00 87.50 119 MET A C 1
ATOM 981 O O . MET A 1 119 ? 1.249 0.906 3.383 1.00 87.50 119 MET A O 1
ATOM 985 N N . PHE A 1 120 ? -0.308 0.875 1.740 1.00 92.50 120 PHE A N 1
ATOM 986 C CA . PHE A 1 120 ? -0.091 -0.484 1.285 1.00 92.50 120 PHE A CA 1
ATOM 987 C C . PHE A 1 120 ? -0.005 -0.516 -0.239 1.00 92.50 120 PHE A C 1
ATOM 989 O O . PHE A 1 120 ? -0.858 0.052 -0.923 1.00 92.50 120 PHE A O 1
ATOM 996 N N . LEU A 1 121 ? 0.994 -1.224 -0.759 1.00 92.75 121 LEU A N 1
ATOM 997 C CA . LEU A 1 121 ? 1.046 -1.601 -2.168 1.00 92.75 121 LEU A CA 1
ATOM 998 C C . LEU A 1 121 ? 0.399 -2.967 -2.355 1.00 92.75 121 LEU A C 1
ATOM 1000 O O . LEU A 1 121 ? 0.609 -3.876 -1.552 1.00 92.75 121 LEU A O 1
ATOM 1004 N N . ILE A 1 122 ? -0.377 -3.112 -3.420 1.00 92.69 122 ILE A N 1
ATOM 1005 C CA . ILE A 1 122 ? -1.002 -4.368 -3.816 1.00 92.69 122 ILE A CA 1
ATOM 1006 C C . ILE A 1 122 ? -0.327 -4.861 -5.089 1.00 92.69 122 ILE A C 1
ATOM 1008 O O . ILE A 1 122 ? -0.515 -4.263 -6.144 1.00 92.69 122 ILE A O 1
ATOM 1012 N N . ILE A 1 123 ? 0.389 -5.979 -5.005 1.00 90.69 123 ILE A N 1
ATOM 1013 C CA . ILE A 1 123 ? 0.936 -6.679 -6.171 1.00 90.69 123 ILE A CA 1
ATOM 1014 C C . ILE A 1 123 ? -0.032 -7.79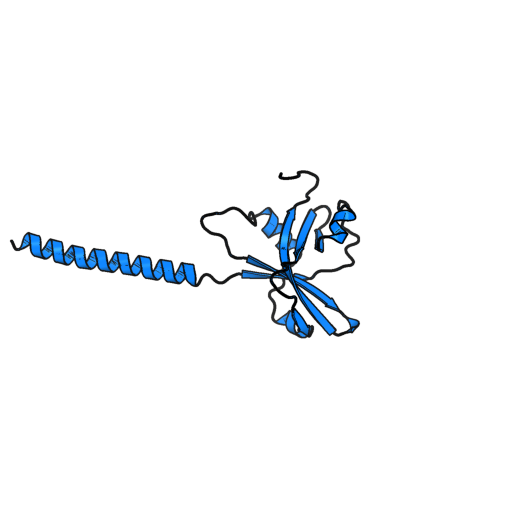5 -6.554 1.00 90.69 123 ILE A C 1
ATOM 1016 O O . ILE A 1 123 ? -0.354 -8.659 -5.733 1.00 90.69 123 ILE A O 1
ATOM 1020 N N . LYS A 1 124 ? -0.516 -7.780 -7.796 1.00 88.94 124 LYS A N 1
ATOM 1021 C CA . LYS A 1 124 ? -1.399 -8.828 -8.320 1.00 88.94 124 LYS A CA 1
ATOM 1022 C C . LYS A 1 124 ? -0.577 -9.960 -8.923 1.00 88.94 124 LYS A C 1
ATOM 1024 O O . LYS A 1 124 ? 0.374 -9.722 -9.658 1.00 88.94 124 LYS A O 1
ATOM 1029 N N . ASN A 1 125 ? -0.977 -11.196 -8.645 1.00 84.81 125 ASN A N 1
ATOM 1030 C CA . ASN A 1 125 ? -0.501 -12.374 -9.353 1.00 84.81 125 ASN A CA 1
ATOM 1031 C C . ASN A 1 125 ? -1.688 -13.015 -10.077 1.00 84.81 125 ASN A C 1
ATOM 1033 O O . ASN A 1 125 ? -2.461 -13.779 -9.489 1.00 84.81 125 ASN A O 1
ATOM 1037 N N . GLU A 1 126 ? -1.835 -12.673 -11.356 1.00 81.62 126 GLU A N 1
ATOM 1038 C CA . GLU A 1 126 ? -2.938 -13.146 -12.199 1.00 81.62 126 GLU A CA 1
ATOM 1039 C C . GLU A 1 126 ? -2.924 -14.678 -12.355 1.00 81.62 126 GLU A C 1
ATOM 1041 O O . GLU A 1 126 ? -3.978 -15.314 -12.360 1.00 81.62 126 GLU A O 1
ATOM 1046 N N . THR A 1 127 ? -1.738 -15.299 -12.368 1.00 86.50 127 THR A N 1
ATOM 1047 C CA . THR A 1 127 ? -1.574 -16.755 -12.498 1.00 86.50 127 THR A CA 1
ATOM 1048 C C . THR A 1 127 ? -2.129 -17.513 -11.292 1.00 86.50 127 THR A C 1
ATOM 1050 O O . THR A 1 127 ? -2.808 -18.526 -11.452 1.00 86.50 127 THR A O 1
ATOM 1053 N N . SER A 1 128 ? -1.866 -17.039 -10.071 1.00 86.81 128 SER A N 1
ATOM 1054 C CA . SER A 1 128 ? -2.319 -17.703 -8.840 1.00 86.81 128 SER A CA 1
ATOM 1055 C C . SER A 1 128 ? -3.641 -17.156 -8.288 1.00 86.81 128 SER A C 1
ATOM 1057 O O . SER A 1 128 ? -4.139 -17.672 -7.285 1.00 86.81 128 SER A O 1
ATOM 1059 N N . LYS A 1 129 ? -4.234 -16.134 -8.929 1.00 89.19 129 LYS A N 1
ATOM 1060 C CA . LYS A 1 129 ? -5.416 -15.388 -8.445 1.00 89.19 129 LYS A CA 1
ATOM 1061 C C . LYS A 1 129 ? -5.251 -14.882 -7.006 1.00 89.19 129 LYS A C 1
ATOM 1063 O O . LYS A 1 129 ? -6.212 -14.817 -6.226 1.00 89.19 129 LYS A O 1
ATOM 1068 N N . GLN A 1 130 ? -4.020 -14.539 -6.643 1.00 92.06 130 GLN A N 1
ATOM 1069 C CA . GLN A 1 130 ? -3.660 -14.002 -5.337 1.00 92.06 130 GLN A CA 1
ATOM 1070 C C . GLN A 1 130 ? -3.150 -12.572 -5.469 1.00 92.06 130 GLN A C 1
ATOM 1072 O O . GLN A 1 130 ? -2.688 -12.141 -6.523 1.00 92.06 130 GLN A O 1
ATOM 1077 N N . ILE A 1 131 ? -3.243 -11.843 -4.367 1.00 92.94 131 ILE A N 1
ATOM 1078 C CA . ILE A 1 131 ? -2.660 -10.520 -4.204 1.00 92.94 131 ILE A CA 1
ATOM 1079 C C . ILE A 1 131 ? -1.706 -10.547 -3.015 1.00 92.94 131 ILE A C 1
ATOM 1081 O O . ILE A 1 131 ? -2.016 -11.152 -1.984 1.00 92.94 131 ILE A O 1
ATOM 1085 N N . GLU A 1 132 ? -0.570 -9.878 -3.147 1.00 93.50 132 GLU A N 1
ATOM 1086 C CA . GLU A 1 132 ? 0.318 -9.558 -2.035 1.00 93.50 132 GLU A CA 1
ATOM 1087 C C . GLU A 1 132 ? 0.070 -8.111 -1.609 1.00 93.50 132 GLU A C 1
ATOM 1089 O O . GLU A 1 132 ? 0.137 -7.193 -2.420 1.00 93.50 132 GLU A O 1
ATOM 1094 N N . ILE A 1 133 ? -0.233 -7.909 -0.329 1.00 93.75 133 ILE A N 1
ATOM 1095 C CA . ILE A 1 133 ? -0.418 -6.596 0.285 1.00 93.75 133 ILE A CA 1
ATOM 1096 C C . ILE A 1 133 ? 0.843 -6.286 1.088 1.00 93.75 133 ILE A C 1
ATOM 1098 O O . ILE A 1 133 ? 1.098 -6.918 2.118 1.00 93.75 133 ILE A O 1
ATOM 1102 N N . ILE A 1 134 ? 1.619 -5.314 0.621 1.00 93.75 134 ILE A N 1
ATOM 1103 C CA . ILE A 1 134 ? 2.917 -4.937 1.177 1.00 93.75 134 ILE A CA 1
ATOM 1104 C C . ILE A 1 134 ? 2.770 -3.620 1.944 1.00 93.75 134 ILE A C 1
ATOM 1106 O O . ILE A 1 134 ? 2.402 -2.607 1.347 1.00 93.75 134 ILE A O 1
ATOM 1110 N N . PRO A 1 135 ? 3.056 -3.588 3.255 1.00 92.25 135 PRO A N 1
ATOM 1111 C CA . PRO A 1 135 ? 3.083 -2.345 4.015 1.00 92.25 135 PRO A CA 1
ATOM 1112 C C . PRO A 1 135 ? 4.294 -1.502 3.608 1.00 92.25 135 PRO A C 1
ATOM 1114 O O . PRO A 1 135 ? 5.429 -1.985 3.599 1.00 92.25 135 PRO A O 1
ATOM 1117 N N . VAL A 1 136 ? 4.058 -0.227 3.303 1.00 90.44 136 VAL A N 1
ATOM 1118 C CA . VAL A 1 136 ? 5.099 0.681 2.803 1.00 90.44 136 VAL A CA 1
ATOM 1119 C C . VAL A 1 136 ? 5.096 2.029 3.523 1.00 90.44 136 VAL A C 1
ATOM 1121 O O . VAL A 1 136 ? 4.145 2.402 4.220 1.00 90.44 136 VAL A O 1
ATOM 1124 N N . ARG A 1 137 ? 6.196 2.764 3.369 1.00 87.06 137 ARG A N 1
ATOM 1125 C CA . ARG A 1 137 ? 6.315 4.199 3.650 1.00 87.06 137 ARG A CA 1
ATOM 1126 C C . ARG A 1 137 ? 6.779 4.927 2.394 1.00 87.06 137 ARG A C 1
ATOM 1128 O O . ARG A 1 137 ? 7.512 4.346 1.595 1.00 87.06 137 ARG A O 1
ATOM 1135 N N . ILE A 1 138 ? 6.369 6.181 2.243 1.00 82.69 138 ILE A N 1
ATOM 1136 C CA . ILE A 1 138 ? 6.917 7.046 1.199 1.00 82.69 138 ILE A CA 1
ATOM 1137 C C . ILE A 1 138 ? 8.302 7.498 1.648 1.00 82.69 138 ILE A C 1
ATOM 1139 O O . ILE A 1 138 ? 8.481 7.854 2.810 1.00 82.69 138 ILE A O 1
ATOM 1143 N N . MET A 1 139 ? 9.273 7.435 0.743 1.00 76.81 139 MET A N 1
ATOM 1144 C CA . MET A 1 139 ? 10.639 7.875 1.014 1.00 76.81 139 MET A CA 1
ATOM 1145 C C . MET A 1 139 ? 10.966 9.219 0.397 1.00 76.81 139 MET A C 1
ATOM 1147 O O . MET A 1 139 ? 11.645 10.022 1.029 1.00 76.81 139 MET A O 1
ATOM 1151 N N . GLN A 1 140 ? 10.521 9.462 -0.833 1.00 67.12 140 GLN A N 1
ATOM 1152 C CA . GLN A 1 140 ? 10.847 10.701 -1.517 1.00 67.12 140 GLN A CA 1
ATOM 1153 C C . GLN A 1 140 ? 9.933 10.939 -2.713 1.00 67.12 140 GLN A C 1
ATOM 1155 O O . GLN A 1 140 ? 9.475 9.991 -3.359 1.00 67.12 140 GLN A O 1
ATOM 1160 N N . ASP A 1 141 ? 9.741 12.221 -3.001 1.00 60.69 141 ASP A N 1
ATOM 1161 C CA . ASP A 1 141 ? 9.295 12.732 -4.288 1.00 60.69 141 ASP A CA 1
ATOM 1162 C C . ASP A 1 141 ? 10.509 12.999 -5.176 1.00 60.69 141 ASP A C 1
ATOM 1164 O O . ASP A 1 141 ? 11.478 13.625 -4.737 1.00 60.69 141 ASP A O 1
ATOM 1168 N N . ILE A 1 142 ? 10.462 12.550 -6.424 1.00 56.00 142 ILE A N 1
ATOM 1169 C CA . ILE A 1 142 ? 11.447 12.945 -7.430 1.00 56.00 142 ILE A CA 1
ATOM 1170 C C . ILE A 1 142 ? 10.697 13.574 -8.599 1.00 56.00 142 ILE A C 1
ATOM 1172 O O . ILE A 1 142 ? 10.711 13.073 -9.719 1.00 56.00 142 ILE A O 1
ATOM 1176 N N . SER A 1 143 ? 10.035 14.698 -8.347 1.00 48.03 143 SER A N 1
ATOM 1177 C CA . SER A 1 143 ? 9.641 15.617 -9.406 1.00 48.03 143 SER A CA 1
ATOM 1178 C C . SER A 1 143 ? 10.892 16.362 -9.883 1.00 48.03 143 SER A C 1
ATOM 1180 O O . SER A 1 143 ? 11.365 17.254 -9.189 1.00 48.03 143 SER A O 1
ATOM 1182 N N . GLY A 1 144 ? 11.481 15.973 -11.017 1.00 44.25 144 GLY A N 1
ATOM 1183 C CA . GLY A 1 144 ? 12.359 16.832 -11.837 1.00 44.25 144 GLY A CA 1
ATOM 1184 C C . GLY A 1 144 ? 13.389 17.752 -11.143 1.00 44.25 144 GLY A C 1
ATOM 1185 O O . GLY A 1 144 ? 13.602 18.860 -11.624 1.00 44.25 144 GLY A O 1
ATOM 1186 N N . GLY A 1 145 ? 14.044 17.306 -10.060 1.00 36.06 145 GLY A N 1
ATOM 1187 C CA . GLY A 1 145 ? 14.883 18.141 -9.180 1.00 36.06 145 GLY A CA 1
ATOM 1188 C C . GLY A 1 145 ? 13.997 18.826 -8.140 1.00 36.06 145 GLY A C 1
ATOM 1189 O O . GLY A 1 145 ? 13.150 19.623 -8.494 1.00 36.06 145 GLY A O 1
ATOM 1190 N N . TYR A 1 146 ? 14.040 18.468 -6.859 1.00 30.80 146 TYR A N 1
ATOM 1191 C CA . TYR A 1 146 ? 15.125 18.766 -5.929 1.00 30.80 146 TYR A CA 1
ATOM 1192 C C . TYR A 1 146 ? 15.292 17.644 -4.894 1.00 30.80 146 TYR A C 1
ATOM 1194 O O . TYR A 1 146 ? 14.325 17.073 -4.396 1.00 30.80 146 TYR A O 1
ATOM 1202 N N . ILE A 1 147 ? 16.544 17.363 -4.534 1.00 36.25 147 ILE A N 1
ATOM 1203 C CA . ILE A 1 147 ? 16.889 16.532 -3.378 1.00 36.25 147 ILE A CA 1
ATOM 1204 C C . ILE A 1 147 ? 16.662 17.392 -2.131 1.00 36.25 147 ILE A C 1
ATOM 1206 O O . ILE A 1 147 ? 17.367 18.383 -1.942 1.00 36.25 147 ILE A O 1
ATOM 1210 N N . ILE A 1 148 ? 15.692 17.033 -1.291 1.00 33.12 148 ILE A N 1
ATOM 1211 C CA . ILE A 1 148 ? 15.631 17.539 0.083 1.00 33.12 148 ILE A CA 1
ATOM 1212 C C . ILE A 1 148 ? 16.625 16.693 0.884 1.00 33.12 148 ILE A C 1
ATOM 1214 O O . ILE A 1 148 ? 16.405 15.496 1.068 1.00 33.12 148 ILE A O 1
ATOM 1218 N N . ASN A 1 149 ? 17.750 17.312 1.247 1.00 30.91 149 ASN A N 1
ATOM 1219 C CA . ASN A 1 149 ? 18.717 16.798 2.222 1.00 30.91 149 ASN A CA 1
ATOM 1220 C C . ASN A 1 149 ? 18.209 17.026 3.646 1.00 30.91 149 ASN A C 1
ATOM 1222 O O . ASN A 1 149 ? 17.621 18.108 3.881 1.00 30.91 149 ASN A O 1
#

Secondary structure (DSSP, 8-state):
-HHHHHHHHHHHHHHHHHHHHHHHHHHHHHT-PPEEEEEEE-TT-TT-TT--HHHHTTSEEEEETTEEEEEEE-TTS--EEEEGGGGGGS-EEPHHHHHHHHHHS-SS--TT----EEEEEEEEETTTTEEEEEEEEEEEE-SSS----

Radius of gyration: 23.57 Å; chains: 1; bounding box: 43×52×74 Å

pLDDT: mean 76.19, std 16.11, range [30.8, 94.19]